Protein AF-A0A7J5C1U9-F1 (afdb_monomer_lite)

Structure (mmCIF, N/CA/C/O backbone):
data_AF-A0A7J5C1U9-F1
#
_entry.id   AF-A0A7J5C1U9-F1
#
loop_
_atom_site.group_PDB
_atom_site.id
_atom_site.type_symbol
_atom_site.label_atom_id
_atom_site.label_alt_id
_atom_site.label_comp_id
_atom_site.label_asym_id
_atom_site.label_entity_id
_atom_site.label_seq_id
_atom_site.pdbx_PDB_ins_code
_atom_site.Cartn_x
_atom_site.Cartn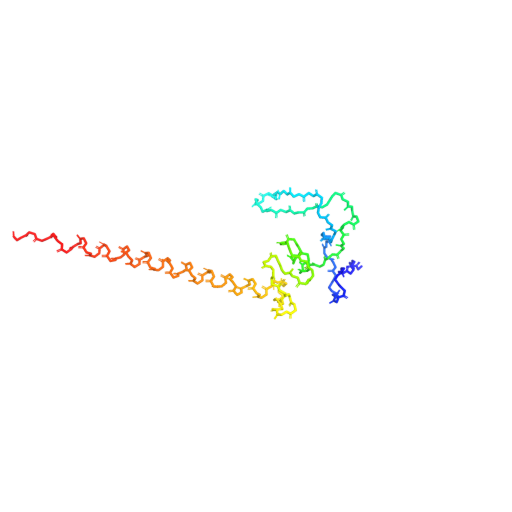_y
_atom_site.Cartn_z
_atom_site.occupancy
_atom_site.B_iso_or_equiv
_atom_site.auth_seq_id
_atom_site.auth_comp_id
_atom_site.auth_asym_id
_atom_site.auth_atom_id
_atom_site.pdbx_PDB_model_num
ATOM 1 N N . MET A 1 1 ? 3.172 10.483 -23.264 1.00 59.22 1 MET A N 1
ATOM 2 C CA . MET A 1 1 ? 2.187 9.644 -22.544 1.00 59.22 1 MET A CA 1
ATOM 3 C C . MET A 1 1 ? 2.898 8.973 -21.376 1.00 59.22 1 MET A C 1
ATOM 5 O O . MET A 1 1 ? 4.085 8.708 -21.512 1.00 59.22 1 MET A O 1
ATOM 9 N N . GLY A 1 2 ? 2.235 8.778 -20.232 1.00 79.25 2 GLY A N 1
ATOM 10 C CA . GLY A 1 2 ? 2.836 8.081 -19.082 1.00 79.25 2 GLY A CA 1
ATOM 11 C C . GLY A 1 2 ? 3.015 6.583 -19.349 1.00 79.25 2 GLY A C 1
ATOM 12 O O . GLY A 1 2 ? 2.339 6.036 -20.218 1.00 79.25 2 GLY A O 1
ATOM 13 N N . LEU A 1 3 ? 3.918 5.928 -18.612 1.00 89.88 3 LEU A N 1
ATOM 14 C CA . LEU A 1 3 ? 4.087 4.470 -18.673 1.00 89.88 3 LEU A CA 1
ATOM 15 C C . LEU A 1 3 ? 2.777 3.761 -18.273 1.00 89.88 3 LEU A C 1
ATOM 17 O O . LEU A 1 3 ? 2.056 4.281 -17.414 1.00 89.88 3 LEU A O 1
ATOM 21 N N . PRO A 1 4 ? 2.452 2.591 -18.850 1.00 93.12 4 PRO A N 1
ATOM 22 C CA . PRO A 1 4 ? 1.306 1.805 -18.404 1.00 93.12 4 PRO A CA 1
ATOM 23 C C . PRO A 1 4 ? 1.516 1.314 -16.967 1.00 93.12 4 PRO A C 1
ATOM 25 O O . PRO A 1 4 ? 2.646 1.104 -16.518 1.00 93.12 4 PRO A O 1
ATOM 28 N N . CYS A 1 5 ? 0.423 1.127 -16.229 1.00 92.81 5 CYS A N 1
ATOM 29 C CA . CYS A 1 5 ? 0.488 0.466 -14.933 1.00 92.81 5 CYS A CA 1
ATOM 30 C C . CYS A 1 5 ? 0.869 -1.006 -15.130 1.00 92.81 5 CYS A C 1
ATOM 32 O O . CYS A 1 5 ? 0.262 -1.704 -15.929 1.00 92.81 5 CYS A O 1
ATOM 34 N N . ALA A 1 6 ? 1.810 -1.515 -14.338 1.00 92.31 6 ALA A N 1
ATOM 35 C CA . ALA A 1 6 ? 2.278 -2.901 -14.417 1.00 92.31 6 ALA A CA 1
ATOM 36 C C . ALA A 1 6 ? 1.258 -3.957 -13.940 1.00 92.31 6 ALA A C 1
ATOM 38 O O . ALA A 1 6 ? 1.592 -5.135 -13.832 1.00 92.31 6 ALA A O 1
ATOM 39 N N . HIS A 1 7 ? 0.035 -3.551 -13.593 1.00 88.19 7 HIS A N 1
ATOM 40 C CA . HIS A 1 7 ? -1.021 -4.497 -13.247 1.00 88.19 7 HIS A CA 1
ATOM 41 C C . HIS A 1 7 ? -1.642 -5.003 -14.559 1.00 88.19 7 HIS A C 1
ATOM 43 O O . HIS A 1 7 ? -2.052 -4.159 -15.352 1.00 88.19 7 HIS A O 1
ATOM 49 N N . PRO A 1 8 ? -1.741 -6.328 -14.782 1.00 83.25 8 PRO A N 1
ATOM 50 C CA . PRO A 1 8 ? -2.072 -6.906 -16.090 1.00 83.25 8 PRO A CA 1
ATOM 51 C C . PRO A 1 8 ? -3.407 -6.415 -16.667 1.00 83.25 8 PRO A C 1
ATOM 53 O O . PRO A 1 8 ? -3.504 -6.209 -17.868 1.00 83.25 8 PRO A O 1
ATOM 56 N N . ASP A 1 9 ? -4.389 -6.141 -15.806 1.00 84.50 9 ASP A N 1
ATOM 57 C CA . ASP A 1 9 ? -5.728 -5.691 -16.215 1.00 84.50 9 ASP A CA 1
ATOM 58 C C . ASP A 1 9 ? -5.984 -4.200 -15.910 1.00 84.50 9 ASP A C 1
ATOM 60 O O . ASP A 1 9 ? -7.053 -3.829 -15.421 1.00 84.50 9 ASP A O 1
ATOM 64 N N . CYS A 1 10 ? -4.975 -3.334 -16.066 1.00 87.19 10 CYS A N 1
ATOM 65 C CA . CYS A 1 10 ? -5.094 -1.913 -15.728 1.00 87.19 10 CYS A CA 1
ATOM 66 C C . CYS A 1 10 ? -4.658 -0.975 -16.855 1.00 87.19 10 CYS A C 1
ATOM 68 O O . CYS A 1 10 ? -3.470 -0.818 -17.120 1.00 87.19 10 CYS A O 1
ATOM 70 N N . ASP A 1 11 ? -5.624 -0.220 -17.378 1.00 90.31 11 ASP A N 1
ATOM 71 C CA . ASP A 1 11 ? -5.387 0.783 -18.426 1.00 90.31 11 ASP A CA 1
ATOM 72 C C . ASP A 1 11 ? -5.029 2.175 -17.874 1.00 90.31 11 ASP A C 1
ATOM 74 O O . ASP A 1 11 ? -4.782 3.124 -18.619 1.00 90.31 11 ASP A O 1
ATOM 78 N N . THR A 1 12 ? -5.009 2.340 -16.548 1.00 91.19 12 THR A N 1
ATOM 79 C CA . THR A 1 12 ? -4.696 3.627 -15.919 1.00 91.19 12 THR A CA 1
ATOM 80 C C . THR A 1 12 ? -3.198 3.925 -16.035 1.00 91.19 12 THR A C 1
ATOM 82 O O . THR A 1 12 ? -2.391 3.097 -15.602 1.00 91.19 12 THR A O 1
ATOM 85 N N . PRO A 1 13 ? -2.791 5.123 -16.499 1.00 93.88 13 PRO A N 1
ATOM 86 C CA . PRO A 1 13 ? -1.384 5.503 -16.545 1.00 93.88 13 PRO A CA 1
ATOM 87 C C . PRO A 1 13 ? -0.714 5.437 -15.171 1.00 93.88 13 PRO A C 1
ATOM 89 O O . PRO A 1 13 ? -1.301 5.791 -14.138 1.00 93.88 13 PRO A O 1
ATOM 92 N N . ALA A 1 14 ? 0.543 5.009 -15.161 1.00 93.62 14 ALA A N 1
ATOM 93 C CA . ALA A 1 14 ? 1.376 5.069 -13.980 1.00 93.62 14 ALA 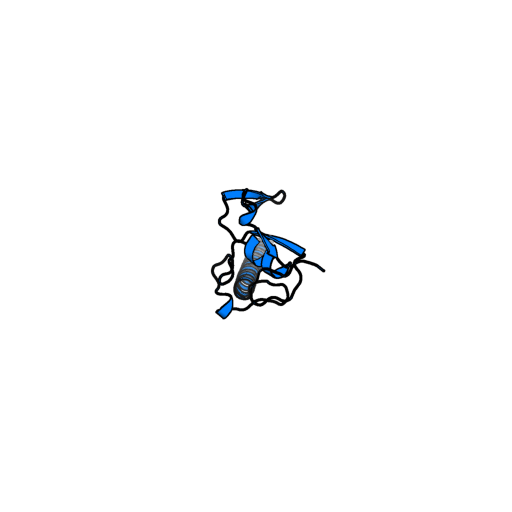A CA 1
ATOM 94 C C . ALA A 1 14 ? 1.658 6.524 -13.596 1.00 93.62 14 ALA A C 1
ATOM 96 O O . ALA A 1 14 ? 1.903 7.380 -14.446 1.00 93.62 14 ALA A O 1
ATOM 97 N N . ILE A 1 15 ? 1.644 6.786 -12.290 1.00 92.69 15 ILE A N 1
ATOM 98 C CA . ILE A 1 15 ? 1.992 8.097 -11.721 1.00 92.69 15 ILE A CA 1
ATOM 99 C C . ILE A 1 15 ? 3.295 8.045 -1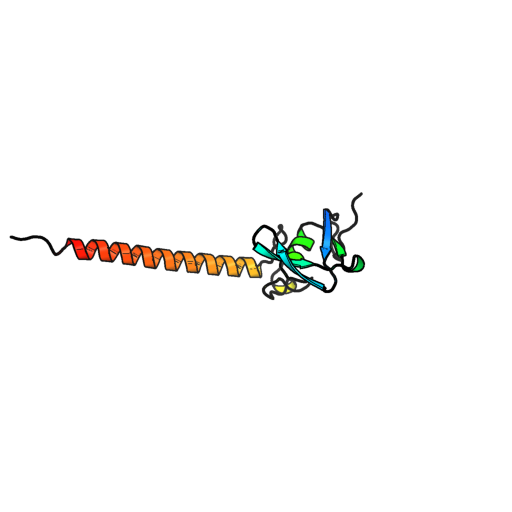0.916 1.00 92.69 15 ILE A C 1
ATOM 101 O O . ILE A 1 15 ? 3.702 9.043 -10.330 1.00 92.69 15 ILE A O 1
ATOM 105 N N . GLY A 1 16 ? 3.918 6.869 -10.844 1.00 90.81 16 GLY A N 1
ATOM 106 C CA . GLY A 1 16 ? 5.128 6.623 -10.081 1.00 90.81 16 GLY A CA 1
ATOM 107 C C . GLY A 1 16 ? 5.555 5.164 -10.160 1.00 90.81 16 GLY A C 1
ATOM 108 O O . GLY A 1 16 ? 5.031 4.387 -10.961 1.00 90.81 16 GLY A O 1
ATOM 109 N N . TRP A 1 17 ? 6.501 4.812 -9.300 1.00 90.69 17 TRP A N 1
ATOM 110 C CA . TRP A 1 17 ? 7.087 3.482 -9.201 1.00 90.69 17 TRP A CA 1
ATOM 111 C C . TRP A 1 17 ? 6.658 2.826 -7.892 1.00 90.69 17 TRP A C 1
ATOM 113 O O . TRP A 1 17 ? 6.619 3.484 -6.852 1.00 90.69 17 TRP A O 1
ATOM 123 N N . GLY A 1 18 ? 6.316 1.544 -7.961 1.00 89.38 18 GLY A N 1
ATOM 124 C CA . GLY A 1 18 ? 5.920 0.738 -6.812 1.00 89.38 18 GLY A CA 1
ATOM 125 C C . GLY A 1 18 ? 6.753 -0.529 -6.713 1.00 89.38 18 GLY A C 1
ATOM 126 O O . GLY A 1 18 ? 7.176 -1.077 -7.731 1.00 89.38 18 GLY A O 1
ATOM 127 N N . LEU A 1 19 ? 6.967 -1.009 -5.491 1.00 88.12 19 LEU A N 1
ATOM 128 C CA . LEU A 1 19 ? 7.740 -2.221 -5.235 1.00 88.12 19 LEU A CA 1
ATOM 129 C C . LEU A 1 19 ? 6.933 -3.477 -5.632 1.00 88.12 19 LEU A C 1
ATOM 131 O O . LEU A 1 19 ? 5.842 -3.724 -5.109 1.00 88.12 19 LEU A O 1
ATOM 135 N N . LEU A 1 20 ? 7.460 -4.268 -6.571 1.00 87.25 20 LEU A N 1
ATOM 136 C CA . LEU A 1 20 ? 6.963 -5.595 -6.962 1.00 87.25 20 LEU A CA 1
ATOM 137 C C . LEU A 1 20 ? 7.819 -6.725 -6.401 1.00 87.25 20 LEU A C 1
ATOM 139 O O . LEU A 1 20 ? 7.262 -7.749 -6.006 1.00 87.25 20 LEU A O 1
ATOM 143 N N . GLY A 1 21 ? 9.135 -6.532 -6.409 1.00 83.56 21 GLY A N 1
ATOM 144 C CA . GLY A 1 21 ? 10.104 -7.520 -5.964 1.00 83.56 21 GLY A CA 1
ATOM 145 C C . GLY A 1 21 ? 10.152 -7.700 -4.449 1.00 83.56 21 GLY A C 1
ATOM 146 O O . GLY A 1 21 ? 9.332 -7.167 -3.692 1.00 83.56 21 GLY A O 1
ATOM 147 N N . HIS A 1 22 ? 11.123 -8.492 -4.000 1.00 82.81 22 HIS A N 1
ATOM 148 C CA . HIS A 1 22 ? 11.310 -8.742 -2.577 1.00 82.81 22 HIS A CA 1
ATOM 149 C C . HIS A 1 22 ? 11.922 -7.501 -1.907 1.00 82.81 22 HIS A C 1
ATOM 151 O O . HIS A 1 22 ? 12.946 -7.004 -2.369 1.00 82.81 22 HIS A O 1
ATOM 157 N N . PRO A 1 23 ? 11.342 -6.982 -0.812 1.00 86.50 23 PRO A N 1
ATOM 158 C CA . PRO A 1 23 ? 11.951 -5.869 -0.099 1.00 86.50 23 PRO A CA 1
ATOM 159 C C . PRO A 1 23 ? 13.268 -6.312 0.538 1.00 86.50 23 PRO A C 1
ATOM 161 O O . PRO A 1 23 ? 13.288 -7.259 1.319 1.00 86.50 23 PRO A O 1
ATOM 164 N N . THR A 1 24 ? 14.355 -5.597 0.262 1.00 90.31 24 THR A N 1
ATOM 165 C CA . THR A 1 24 ? 15.644 -5.824 0.935 1.00 90.31 24 THR A CA 1
ATOM 166 C C . THR A 1 24 ? 15.767 -5.038 2.237 1.00 90.31 24 THR A C 1
ATOM 168 O O . THR A 1 24 ? 16.643 -5.320 3.049 1.00 90.31 24 THR A O 1
ATOM 171 N N . ASN A 1 25 ? 14.880 -4.064 2.460 1.00 89.50 25 ASN A N 1
ATOM 172 C CA . ASN A 1 25 ? 14.911 -3.180 3.613 1.00 89.50 25 ASN A CA 1
ATOM 173 C C . ASN A 1 25 ? 13.514 -2.946 4.201 1.00 89.50 25 ASN A C 1
ATOM 175 O O . ASN A 1 25 ? 12.499 -2.908 3.495 1.00 89.50 25 ASN A O 1
ATOM 179 N N . ILE A 1 26 ? 13.483 -2.746 5.519 1.00 89.19 26 ILE A N 1
ATOM 180 C CA . ILE A 1 26 ? 12.290 -2.413 6.299 1.00 89.19 26 ILE A CA 1
ATOM 181 C C . ILE A 1 26 ? 12.664 -1.293 7.270 1.00 89.19 26 ILE A C 1
ATOM 183 O O . ILE A 1 26 ? 13.706 -1.347 7.918 1.00 89.19 26 ILE A O 1
ATOM 187 N N . GLY A 1 27 ? 11.807 -0.285 7.394 1.00 86.88 27 GLY A N 1
ATOM 188 C CA . GLY A 1 27 ? 12.038 0.859 8.271 1.00 86.88 27 GLY A CA 1
ATOM 189 C C . GLY A 1 27 ? 10.778 1.688 8.458 1.00 86.88 27 GLY A C 1
ATOM 190 O O . GLY A 1 27 ? 9.673 1.204 8.220 1.00 86.88 27 GLY A O 1
ATOM 191 N N . TYR A 1 28 ? 10.936 2.940 8.876 1.00 86.94 28 TYR A N 1
ATOM 192 C CA . TYR A 1 28 ? 9.822 3.849 9.140 1.00 86.94 28 TYR A CA 1
ATOM 193 C C . TYR A 1 28 ? 9.940 5.107 8.283 1.00 86.94 28 TYR A C 1
ATOM 195 O O . TYR A 1 28 ? 11.025 5.667 8.135 1.00 86.94 28 TYR A O 1
ATOM 203 N N . ASN A 1 29 ? 8.820 5.571 7.729 1.00 82.88 29 ASN A N 1
ATOM 204 C CA . ASN A 1 29 ? 8.772 6.886 7.094 1.00 82.88 29 ASN A CA 1
ATOM 205 C C . ASN A 1 29 ? 8.735 8.009 8.150 1.00 82.88 29 ASN A C 1
ATOM 207 O O . ASN A 1 29 ? 8.559 7.764 9.343 1.00 82.88 29 ASN A O 1
ATOM 211 N N . GLN A 1 30 ? 8.814 9.266 7.702 1.00 84.06 30 GLN A N 1
ATOM 212 C CA . GLN A 1 30 ? 8.768 10.450 8.579 1.00 84.06 30 GLN A CA 1
ATOM 213 C C . GLN A 1 30 ? 7.493 10.553 9.440 1.00 84.06 30 GLN A C 1
ATOM 215 O O . GLN A 1 30 ? 7.461 11.294 10.414 1.00 84.06 30 GLN A O 1
ATOM 220 N N . ARG A 1 31 ? 6.431 9.819 9.086 1.00 83.75 31 ARG A N 1
ATOM 221 C CA . ARG A 1 31 ? 5.160 9.765 9.824 1.00 83.75 31 ARG A CA 1
ATOM 222 C C . ARG A 1 31 ? 5.091 8.577 10.792 1.00 83.75 31 ARG A C 1
ATOM 224 O O . ARG A 1 31 ? 4.010 8.272 11.286 1.00 83.75 31 ARG A O 1
ATOM 231 N N . GLY A 1 32 ? 6.197 7.864 11.011 1.00 83.62 32 GLY A N 1
ATOM 232 C CA . GLY A 1 32 ? 6.252 6.681 11.874 1.00 83.62 32 GLY A CA 1
ATOM 233 C C . GLY A 1 32 ? 5.516 5.461 11.310 1.00 83.62 32 GLY A C 1
ATOM 234 O O . GLY A 1 32 ? 5.205 4.534 12.050 1.00 83.62 32 GLY A O 1
ATOM 235 N N . THR A 1 33 ? 5.202 5.441 10.011 1.00 78.69 33 THR A N 1
ATOM 236 C CA . THR A 1 33 ? 4.583 4.275 9.362 1.00 78.69 33 THR A CA 1
ATOM 237 C C . THR A 1 33 ? 5.666 3.317 8.888 1.00 78.69 33 THR A C 1
ATOM 239 O O . THR A 1 33 ? 6.620 3.760 8.249 1.00 78.69 33 THR A O 1
ATOM 242 N N . VAL A 1 34 ? 5.500 2.019 9.159 1.00 80.44 34 VAL A N 1
ATOM 243 C CA . VAL A 1 34 ? 6.383 0.979 8.613 1.00 80.44 34 VAL A CA 1
ATOM 244 C C . VAL A 1 34 ? 6.316 1.010 7.089 1.00 80.44 34 VAL A C 1
ATOM 246 O O . VAL A 1 34 ? 5.232 0.957 6.510 1.00 80.44 34 VAL A O 1
ATOM 249 N N . VAL A 1 35 ? 7.477 1.073 6.448 1.00 80.50 35 VAL A N 1
ATOM 250 C CA . VAL A 1 35 ? 7.639 1.010 4.996 1.00 80.50 35 VAL A CA 1
ATOM 251 C C . VAL A 1 35 ? 8.654 -0.063 4.636 1.00 80.50 35 VAL A C 1
ATOM 253 O O . VAL A 1 35 ? 9.564 -0.375 5.407 1.00 80.50 35 VAL A O 1
ATOM 256 N N . LYS A 1 36 ? 8.480 -0.638 3.450 1.00 84.69 36 LYS A N 1
ATOM 257 C CA . LYS A 1 36 ? 9.376 -1.637 2.873 1.00 84.69 36 LYS A CA 1
ATOM 258 C C . LYS A 1 36 ? 9.899 -1.093 1.551 1.00 84.69 36 LYS A C 1
ATOM 260 O O . LYS A 1 36 ? 9.118 -0.524 0.793 1.00 84.69 36 LYS A O 1
ATOM 265 N N . TRP A 1 37 ? 11.187 -1.260 1.284 1.00 87.69 37 TRP A N 1
ATOM 266 C CA . TRP A 1 37 ? 11.797 -0.826 0.027 1.00 87.69 37 TRP A CA 1
ATOM 267 C C . TRP A 1 37 ? 12.889 -1.800 -0.409 1.00 87.69 37 TRP A C 1
ATOM 269 O O . TRP A 1 37 ? 13.411 -2.576 0.393 1.00 87.69 37 TRP A O 1
ATOM 279 N N . SER A 1 38 ? 13.221 -1.761 -1.694 1.00 90.81 38 SER A N 1
ATOM 280 C CA . SER A 1 38 ? 14.418 -2.397 -2.237 1.00 90.81 38 SER A CA 1
ATOM 281 C C . SER A 1 38 ? 15.455 -1.349 -2.638 1.00 90.81 38 SER A C 1
ATOM 283 O O . SER A 1 38 ? 15.113 -0.220 -2.997 1.00 90.81 38 SER A O 1
ATOM 285 N N . THR A 1 39 ? 16.726 -1.722 -2.555 1.00 92.31 39 THR A N 1
ATOM 286 C CA . THR A 1 39 ? 17.867 -0.981 -3.117 1.00 92.31 39 THR A CA 1
ATOM 287 C C . THR A 1 39 ? 18.116 -1.322 -4.586 1.00 92.31 39 THR A C 1
ATOM 289 O O . THR A 1 39 ? 18.928 -0.667 -5.232 1.00 92.31 39 THR A O 1
ATOM 292 N N . THR A 1 40 ? 17.435 -2.344 -5.101 1.00 92.44 40 THR A N 1
ATOM 293 C CA . THR A 1 40 ? 17.554 -2.849 -6.468 1.00 92.44 40 THR A CA 1
ATOM 294 C C . THR A 1 40 ? 16.468 -2.211 -7.328 1.00 92.44 40 THR A C 1
ATOM 296 O O . THR A 1 40 ? 15.290 -2.235 -6.967 1.00 92.44 40 THR A O 1
ATOM 299 N N . TYR A 1 41 ? 16.849 -1.606 -8.453 1.00 89.25 41 TYR A N 1
ATOM 300 C CA . TYR A 1 41 ? 15.913 -0.867 -9.306 1.00 89.25 41 TYR A CA 1
ATOM 301 C C . TYR A 1 41 ? 14.904 -1.800 -9.993 1.00 89.25 41 TYR A C 1
ATOM 303 O O . TYR A 1 41 ? 13.733 -1.456 -10.131 1.00 89.25 41 TYR A O 1
ATOM 311 N N . GLU A 1 42 ? 15.339 -3.009 -10.340 1.00 91.75 42 GLU A N 1
ATOM 312 C CA . GLU A 1 42 ? 14.565 -4.058 -11.008 1.00 91.75 42 GLU A CA 1
ATOM 313 C C . GLU A 1 42 ? 13.375 -4.556 -10.174 1.00 91.75 42 GLU A C 1
ATOM 315 O O . GLU A 1 42 ? 12.426 -5.124 -10.716 1.00 91.75 42 GLU A O 1
ATOM 320 N N . ASP A 1 43 ? 13.381 -4.307 -8.862 1.00 90.56 43 ASP A N 1
ATOM 321 C CA . ASP A 1 43 ? 12.260 -4.644 -7.987 1.00 90.56 43 ASP A CA 1
ATOM 322 C C . ASP A 1 43 ? 11.093 -3.656 -8.111 1.00 90.56 43 ASP A C 1
ATOM 324 O O . ASP A 1 43 ? 10.013 -3.915 -7.569 1.00 90.56 43 ASP A O 1
ATOM 328 N N . TYR A 1 44 ? 11.281 -2.531 -8.806 1.00 91.25 44 TYR A N 1
ATOM 329 C CA . TYR A 1 44 ? 10.267 -1.500 -8.979 1.00 91.25 44 TYR A CA 1
ATOM 330 C C . TYR A 1 44 ? 9.654 -1.539 -10.370 1.00 91.25 44 TYR A C 1
ATOM 332 O O . TYR A 1 44 ? 10.330 -1.685 -11.384 1.00 91.25 44 TYR A O 1
ATOM 340 N N . VAL A 1 45 ? 8.342 -1.329 -10.423 1.00 92.88 45 VAL A N 1
ATOM 341 C CA . VAL A 1 45 ? 7.590 -1.260 -11.679 1.00 92.88 45 VAL A CA 1
ATOM 342 C C . VAL A 1 45 ? 6.686 -0.029 -11.705 1.00 92.88 45 VAL A C 1
ATOM 344 O O . VAL A 1 45 ? 6.248 0.432 -10.642 1.00 92.88 45 VAL A O 1
ATOM 347 N N . PRO A 1 46 ? 6.372 0.519 -12.892 1.00 94.31 46 PRO A N 1
ATOM 348 C CA . PRO A 1 46 ? 5.455 1.645 -13.005 1.00 94.31 46 PRO A CA 1
ATOM 349 C C . PRO A 1 46 ? 4.061 1.253 -12.497 1.00 94.31 46 PRO A C 1
ATOM 351 O O . PRO A 1 46 ? 3.505 0.225 -12.882 1.00 94.31 46 PRO A O 1
ATOM 354 N N . MET A 1 47 ? 3.469 2.068 -11.621 1.00 91.19 47 MET A N 1
ATOM 355 C CA . MET A 1 47 ? 2.138 1.818 -11.061 1.00 91.19 47 MET A CA 1
ATOM 356 C C . MET A 1 47 ? 1.264 3.065 -11.025 1.00 91.19 47 MET A C 1
ATOM 358 O O . MET A 1 47 ? 1.710 4.188 -10.772 1.00 91.19 47 MET A O 1
ATOM 362 N N . CYS A 1 48 ? -0.036 2.853 -11.233 1.00 90.94 48 CYS A N 1
ATOM 363 C CA . CYS A 1 48 ? -1.042 3.865 -10.952 1.00 90.94 48 CYS A CA 1
ATOM 364 C C . CYS A 1 48 ? -1.246 4.015 -9.434 1.00 90.94 48 CYS A C 1
ATOM 366 O O . CYS A 1 48 ? -0.896 3.136 -8.640 1.00 90.94 48 CYS A O 1
ATOM 368 N N . ARG A 1 49 ? -1.878 5.119 -9.019 1.00 87.44 49 ARG A N 1
ATOM 369 C CA . ARG A 1 49 ? -2.102 5.446 -7.599 1.00 87.44 49 ARG A CA 1
ATOM 370 C C . ARG A 1 49 ? -2.779 4.319 -6.816 1.00 87.44 49 ARG A C 1
ATOM 372 O O . ARG A 1 49 ? -2.398 4.039 -5.684 1.00 87.44 49 ARG A O 1
ATOM 379 N N . SER A 1 50 ? -3.799 3.709 -7.421 1.00 83.62 50 SER A N 1
ATOM 380 C CA . SER A 1 50 ? -4.617 2.667 -6.794 1.00 83.62 50 SER A CA 1
ATOM 381 C C . SER A 1 50 ? -3.795 1.408 -6.525 1.00 83.62 50 SER A C 1
ATOM 383 O O . SER A 1 50 ? -3.749 0.934 -5.392 1.00 83.62 50 SER A O 1
ATOM 385 N N . HIS A 1 51 ? -3.094 0.899 -7.543 1.00 85.38 51 HIS A N 1
ATOM 386 C CA . HIS A 1 51 ? -2.286 -0.312 -7.417 1.00 85.38 51 HIS A CA 1
ATOM 387 C C . HIS A 1 51 ? -1.064 -0.112 -6.522 1.00 85.38 51 HIS A C 1
ATOM 389 O O . HIS A 1 51 ? -0.745 -1.015 -5.752 1.00 85.38 51 HIS A O 1
ATOM 395 N N . ASN A 1 52 ? -0.453 1.076 -6.532 1.00 85.69 52 ASN A N 1
ATOM 396 C CA . ASN A 1 52 ? 0.655 1.363 -5.625 1.00 85.69 52 ASN A CA 1
ATOM 397 C C . ASN A 1 52 ? 0.195 1.362 -4.156 1.00 85.69 52 ASN A C 1
ATOM 399 O O . ASN A 1 52 ? 0.733 0.635 -3.326 1.00 85.69 52 ASN A O 1
ATOM 403 N N . GLY A 1 53 ? -0.911 2.054 -3.849 1.00 78.94 53 GLY A N 1
ATOM 404 C CA . GLY A 1 53 ? -1.470 2.072 -2.492 1.00 78.94 53 GLY A CA 1
ATOM 405 C C . GLY A 1 53 ? -1.910 0.693 -1.980 1.00 78.94 53 GLY A C 1
ATOM 406 O O . GLY A 1 53 ? -1.860 0.425 -0.780 1.00 78.94 53 GLY A O 1
ATOM 407 N N . GLN A 1 54 ? -2.308 -0.213 -2.878 1.00 77.38 54 GLN A N 1
ATOM 408 C CA . GLN A 1 54 ? -2.633 -1.597 -2.525 1.00 77.38 54 GLN A CA 1
ATOM 409 C C . GLN A 1 54 ? -1.412 -2.418 -2.083 1.00 77.38 54 GLN A C 1
ATOM 411 O O . GLN A 1 54 ? -1.585 -3.396 -1.349 1.00 77.38 54 GLN A O 1
ATOM 416 N N . ARG A 1 55 ? -0.215 -2.044 -2.541 1.00 77.50 55 ARG A N 1
ATOM 417 C CA . ARG A 1 55 ? 1.047 -2.760 -2.326 1.00 77.50 55 ARG A CA 1
ATOM 418 C C . ARG A 1 55 ? 1.831 -2.185 -1.161 1.00 77.50 55 ARG A C 1
ATOM 420 O O . ARG A 1 55 ? 2.225 -2.944 -0.279 1.00 77.50 55 ARG A O 1
ATOM 427 N N . ASP A 1 56 ? 1.918 -0.860 -1.085 1.00 68.06 56 ASP A N 1
ATOM 428 C CA . ASP A 1 56 ? 2.608 -0.135 -0.009 1.00 68.06 56 ASP A CA 1
ATOM 429 C C . ASP A 1 56 ? 2.060 -0.472 1.383 1.00 68.06 56 ASP A C 1
ATOM 431 O O . ASP A 1 56 ? 2.793 -0.469 2.369 1.00 68.06 56 ASP A O 1
ATOM 435 N N . GLY A 1 57 ? 0.777 -0.833 1.479 1.00 64.88 57 GLY A N 1
ATOM 436 C CA . GLY A 1 57 ? 0.185 -1.289 2.734 1.00 64.88 57 GLY A CA 1
ATOM 437 C C . GLY A 1 57 ? 0.680 -2.658 3.219 1.00 64.88 57 GLY A C 1
ATOM 438 O O . GLY A 1 57 ? 0.303 -3.049 4.315 1.00 64.88 57 GLY A O 1
ATOM 439 N N . GLY A 1 58 ? 1.457 -3.407 2.425 1.00 67.44 58 GLY A N 1
ATOM 440 C CA . GLY A 1 58 ? 1.863 -4.792 2.703 1.00 67.44 58 GLY A CA 1
ATOM 441 C C . GLY A 1 58 ? 1.014 -5.865 2.005 1.00 67.44 58 GLY A C 1
ATOM 442 O O . GLY A 1 58 ? 1.042 -7.022 2.416 1.00 67.44 58 GLY A O 1
ATOM 443 N N . GLY A 1 59 ? 0.240 -5.493 0.981 1.00 72.50 59 GLY A N 1
ATOM 444 C CA . GLY A 1 59 ? -0.532 -6.421 0.150 1.00 72.50 59 GLY A CA 1
ATOM 445 C C . GLY A 1 59 ? 0.239 -6.854 -1.101 1.00 72.50 59 GLY A C 1
ATOM 446 O O . GLY A 1 59 ? 1.265 -6.280 -1.447 1.00 72.50 59 GLY A O 1
ATOM 447 N N . ASN A 1 60 ? -0.272 -7.850 -1.822 1.00 76.69 60 ASN A N 1
ATOM 448 C CA . ASN A 1 60 ? 0.233 -8.247 -3.150 1.00 76.69 60 ASN A CA 1
ATOM 449 C C . ASN A 1 60 ? -0.865 -8.010 -4.201 1.00 76.69 60 ASN A C 1
ATOM 451 O O . ASN A 1 60 ? -1.642 -7.088 -3.998 1.00 76.69 60 ASN A O 1
ATOM 455 N N . TRP A 1 61 ? -0.974 -8.770 -5.294 1.00 76.31 61 TRP A N 1
ATOM 456 C CA . TRP A 1 61 ? -2.096 -8.633 -6.243 1.00 76.31 61 TRP A CA 1
ATOM 457 C C . TRP A 1 61 ? -3.374 -9.350 -5.807 1.00 76.31 61 TRP A C 1
ATOM 459 O O . TRP A 1 61 ? -4.479 -8.839 -5.974 1.00 76.31 61 TRP A O 1
ATOM 469 N N . THR A 1 62 ? -3.244 -10.472 -5.113 1.00 77.31 62 THR A N 1
ATOM 470 C CA . THR A 1 62 ? -4.365 -11.331 -4.723 1.00 77.31 62 THR A CA 1
ATOM 471 C C . THR A 1 62 ? -4.881 -11.046 -3.313 1.00 77.31 62 THR A C 1
ATOM 473 O O . THR A 1 62 ? -6.075 -11.191 -3.061 1.00 77.31 62 THR A O 1
ATOM 476 N N . LEU A 1 63 ? -4.018 -10.584 -2.408 1.00 78.50 63 LEU A N 1
ATOM 477 C CA . LEU A 1 63 ? -4.286 -10.382 -0.986 1.00 78.50 63 LEU A CA 1
ATOM 478 C C . LEU A 1 63 ? -4.001 -8.945 -0.547 1.00 78.50 63 LEU A C 1
ATOM 480 O O . LEU A 1 63 ? -2.971 -8.355 -0.893 1.00 78.50 63 LEU A O 1
ATOM 484 N N . CYS A 1 64 ? -4.908 -8.387 0.253 1.00 80.69 64 CYS A N 1
ATOM 485 C CA . CYS A 1 64 ? -4.659 -7.139 0.967 1.00 80.69 64 CYS A CA 1
ATOM 486 C C . CYS A 1 64 ? -3.691 -7.365 2.155 1.00 80.69 64 CYS A C 1
A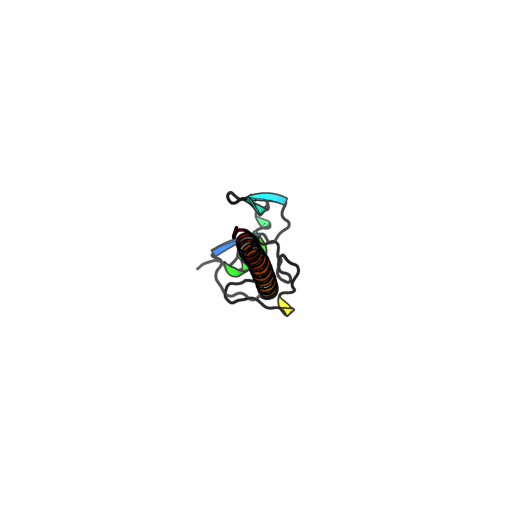TOM 488 O O . CYS A 1 64 ? -3.468 -8.510 2.552 1.00 80.69 64 CYS A O 1
ATOM 490 N N . PRO A 1 65 ? -3.180 -6.296 2.792 1.00 74.38 65 PRO A N 1
ATOM 491 C CA . PRO A 1 65 ? -2.283 -6.407 3.949 1.00 74.38 65 PRO A CA 1
ATOM 492 C C . PRO A 1 65 ? -2.822 -7.195 5.149 1.00 74.38 65 PRO A C 1
ATOM 494 O O . PRO A 1 65 ? -2.050 -7.738 5.928 1.00 74.38 65 PRO A O 1
ATOM 497 N N . ARG A 1 66 ? -4.150 -7.244 5.317 1.00 76.50 66 ARG A N 1
ATOM 498 C CA . ARG A 1 66 ? -4.830 -8.003 6.383 1.00 76.50 66 ARG A CA 1
ATOM 499 C C . ARG A 1 66 ? -5.212 -9.425 5.947 1.00 76.50 66 ARG A C 1
ATOM 501 O O . ARG A 1 66 ? -5.949 -10.099 6.654 1.00 76.50 66 ARG A O 1
ATOM 508 N N . GLY A 1 67 ? -4.740 -9.879 4.783 1.00 79.44 67 GLY A N 1
ATOM 509 C CA . GLY A 1 67 ? -4.962 -11.237 4.281 1.00 79.44 67 GLY A CA 1
ATOM 510 C C . GLY A 1 67 ? -6.303 -11.467 3.575 1.00 79.44 67 GLY A C 1
ATOM 511 O O . GLY A 1 67 ? -6.617 -12.604 3.234 1.00 79.44 67 GLY A O 1
ATOM 512 N N . HIS A 1 68 ? -7.112 -10.433 3.311 1.00 84.00 68 HIS A N 1
ATOM 513 C CA . HIS A 1 68 ? -8.354 -10.611 2.547 1.00 84.00 68 HIS A CA 1
ATOM 514 C C . HIS A 1 68 ? -8.065 -10.845 1.066 1.00 84.00 68 HIS A C 1
ATOM 516 O O . HIS A 1 68 ? -7.391 -10.037 0.420 1.00 84.00 68 HIS A O 1
ATOM 522 N N . ALA A 1 69 ? -8.660 -11.901 0.512 1.00 83.38 69 ALA A N 1
ATOM 523 C CA . ALA A 1 69 ? -8.633 -12.186 -0.916 1.00 83.38 69 ALA A CA 1
ATOM 524 C C . ALA A 1 69 ? -9.405 -11.120 -1.707 1.00 83.38 69 ALA A C 1
ATOM 526 O O . ALA A 1 69 ? -10.620 -10.964 -1.558 1.00 83.38 69 ALA A O 1
ATOM 527 N N . ARG A 1 70 ? -8.711 -10.392 -2.586 1.00 76.50 70 ARG A N 1
ATOM 528 C CA . ARG A 1 70 ? -9.311 -9.342 -3.418 1.00 76.50 70 ARG A CA 1
ATOM 529 C C . ARG A 1 70 ? -10.364 -9.887 -4.374 1.00 76.50 70 ARG A C 1
ATOM 531 O O . ARG A 1 70 ? -11.352 -9.202 -4.590 1.00 76.50 70 ARG A O 1
ATOM 538 N N . ILE A 1 71 ? -10.208 -11.115 -4.868 1.00 79.00 71 ILE A N 1
ATOM 539 C CA . ILE A 1 71 ? -11.218 -11.762 -5.720 1.00 79.00 71 ILE A CA 1
ATOM 540 C C . ILE A 1 71 ? -12.543 -11.993 -4.978 1.00 79.00 71 ILE A C 1
ATOM 542 O O . ILE A 1 71 ? -13.611 -11.829 -5.553 1.00 79.00 71 ILE A O 1
ATOM 546 N N . ALA A 1 72 ? -12.481 -12.309 -3.681 1.00 79.50 72 ALA A N 1
ATOM 547 C CA . ALA A 1 72 ? -13.665 -12.590 -2.876 1.00 79.50 72 ALA A CA 1
ATOM 548 C C . ALA A 1 72 ? -14.333 -11.311 -2.346 1.00 79.50 72 ALA A C 1
ATOM 550 O O . ALA A 1 72 ? -15.556 -11.227 -2.263 1.00 79.50 72 ALA A O 1
ATOM 551 N N . PHE A 1 73 ? -13.538 -10.309 -1.959 1.00 82.62 73 PHE A N 1
ATOM 552 C CA . PHE A 1 73 ? -14.056 -9.092 -1.324 1.00 82.62 73 PHE A CA 1
ATOM 553 C C . PHE A 1 73 ? -14.207 -7.905 -2.279 1.00 82.62 73 PHE A C 1
ATOM 555 O O . PHE A 1 73 ? -15.003 -7.007 -2.005 1.00 82.62 73 PHE A O 1
ATOM 562 N N . GLY A 1 74 ? -13.451 -7.871 -3.373 1.00 82.19 74 GLY A N 1
ATOM 563 C CA . GLY A 1 74 ? -13.347 -6.732 -4.278 1.00 82.19 74 GLY A CA 1
ATOM 564 C C . GLY A 1 74 ? -12.618 -5.521 -3.681 1.00 82.19 74 GLY A C 1
ATOM 565 O O . GLY A 1 74 ? -12.203 -5.486 -2.513 1.00 82.19 74 GLY A O 1
ATOM 566 N N . THR A 1 75 ? -12.493 -4.480 -4.503 1.00 78.19 75 THR A N 1
ATOM 567 C CA . THR A 1 75 ? -11.898 -3.183 -4.154 1.00 78.19 75 THR A CA 1
ATOM 568 C C . THR A 1 75 ? -12.945 -2.063 -4.199 1.00 78.19 75 THR A C 1
ATOM 570 O O . THR A 1 75 ? -14.018 -2.181 -4.801 1.00 78.19 75 THR A O 1
ATOM 573 N N . THR A 1 76 ? -12.704 -0.978 -3.466 1.00 78.12 76 THR A N 1
ATOM 574 C CA . THR A 1 76 ? -13.466 0.271 -3.598 1.00 78.12 76 THR A CA 1
ATOM 575 C C . THR A 1 76 ? -12.990 1.037 -4.837 1.00 78.12 76 THR A C 1
ATOM 577 O O . THR A 1 76 ? -11.871 0.801 -5.293 1.00 78.12 76 THR A O 1
ATOM 580 N N . PRO A 1 77 ? -13.762 2.020 -5.343 1.00 69.75 77 PRO A N 1
ATOM 581 C CA . PRO A 1 77 ? -13.297 2.901 -6.423 1.00 69.75 77 PRO A CA 1
ATOM 582 C C . PRO A 1 77 ? -11.981 3.625 -6.095 1.00 69.75 77 PRO A C 1
ATOM 584 O O . PRO A 1 77 ? -11.187 3.931 -6.973 1.00 69.75 77 PRO A O 1
ATOM 587 N N . SER A 1 78 ? -11.719 3.859 -4.806 1.00 68.81 78 SER A N 1
ATOM 588 C CA . SER A 1 78 ? -10.473 4.444 -4.304 1.00 68.8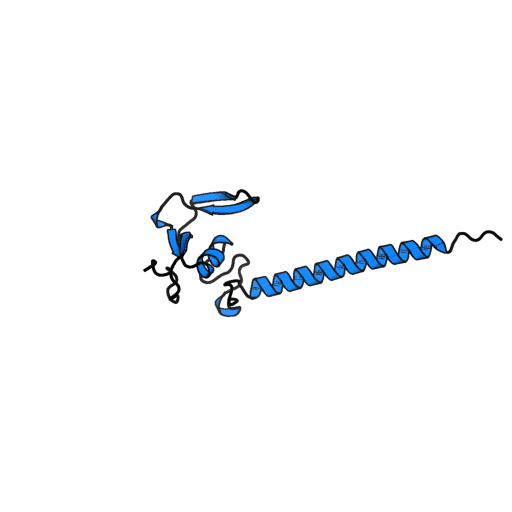1 78 SER A CA 1
ATOM 589 C C . SER A 1 78 ? -9.317 3.439 -4.151 1.00 68.81 78 SER A C 1
ATOM 591 O O . SER A 1 78 ? -8.288 3.800 -3.590 1.00 68.81 78 SER A O 1
ATOM 593 N N . GLY A 1 79 ? -9.494 2.176 -4.554 1.00 69.31 79 GLY A N 1
ATOM 594 C CA . GLY A 1 79 ? -8.469 1.128 -4.493 1.00 69.31 79 GLY A CA 1
ATOM 595 C C . GLY A 1 79 ? -8.326 0.402 -3.152 1.00 69.31 79 GLY A C 1
ATOM 596 O O . GLY A 1 79 ? -7.451 -0.447 -3.011 1.00 69.31 79 GLY A O 1
ATOM 597 N N . ALA A 1 80 ? -9.169 0.687 -2.156 1.00 75.69 80 ALA A N 1
ATOM 598 C CA . ALA A 1 80 ? -9.088 0.026 -0.853 1.00 75.69 80 ALA A CA 1
ATOM 599 C C . ALA A 1 80 ? -9.781 -1.345 -0.872 1.00 75.69 80 ALA A C 1
ATOM 601 O O . ALA A 1 80 ? -10.809 -1.527 -1.522 1.00 75.69 80 ALA A O 1
ATOM 602 N N . CYS A 1 81 ? -9.266 -2.316 -0.115 1.00 83.00 81 CYS A N 1
ATOM 603 C CA . CYS A 1 81 ? -9.935 -3.607 0.052 1.00 83.00 81 CYS A CA 1
ATOM 604 C C . CYS A 1 81 ? -11.257 -3.438 0.823 1.00 83.00 81 CYS A C 1
ATOM 606 O O . CYS A 1 81 ? -11.284 -2.854 1.912 1.00 83.00 81 CYS A O 1
ATOM 608 N N . ARG A 1 82 ? -12.359 -3.989 0.295 1.00 85.75 82 ARG A N 1
ATOM 609 C CA . ARG A 1 82 ? -13.667 -3.924 0.973 1.00 85.75 82 ARG A CA 1
ATOM 610 C C . ARG A 1 82 ? -13.714 -4.766 2.255 1.00 85.75 82 ARG A C 1
ATOM 612 O O . ARG A 1 82 ? -14.462 -4.416 3.165 1.00 85.75 82 ARG A O 1
ATOM 619 N N . GLY A 1 83 ? -12.908 -5.828 2.353 1.00 85.44 83 GLY A N 1
ATOM 620 C CA . GLY A 1 83 ? -12.730 -6.621 3.577 1.00 85.44 83 GLY A CA 1
ATOM 621 C C . GLY A 1 83 ? -12.177 -5.773 4.724 1.00 85.44 83 GLY A C 1
ATOM 622 O O . GLY A 1 83 ? -12.837 -5.636 5.754 1.00 85.44 83 GLY A O 1
ATOM 623 N N . CYS A 1 84 ? -11.050 -5.087 4.490 1.00 84.31 84 CYS A N 1
ATOM 624 C CA . CYS A 1 84 ? -10.470 -4.140 5.449 1.00 84.31 84 CYS A CA 1
ATOM 625 C C . CYS A 1 84 ? -11.474 -3.066 5.871 1.00 84.31 84 CYS A C 1
ATOM 627 O O . CYS A 1 84 ? -11.588 -2.768 7.055 1.00 84.31 84 CYS A O 1
ATOM 629 N N . ARG A 1 85 ? -12.239 -2.512 4.919 1.00 84.56 85 ARG A N 1
ATOM 630 C CA . ARG A 1 85 ? -13.263 -1.501 5.220 1.00 84.56 85 ARG A CA 1
ATOM 631 C C . ARG A 1 85 ? -14.302 -2.028 6.211 1.00 84.56 85 ARG A C 1
ATOM 633 O O . ARG A 1 85 ? -14.575 -1.369 7.205 1.00 84.56 85 ARG A O 1
ATOM 640 N N . ARG A 1 86 ? -14.843 -3.227 5.969 1.00 86.44 86 ARG A N 1
ATOM 641 C CA . ARG A 1 86 ? -15.824 -3.854 6.870 1.00 86.44 86 ARG A CA 1
ATOM 642 C C . ARG A 1 86 ? -15.245 -4.083 8.263 1.00 86.44 86 ARG A C 1
ATOM 644 O O . ARG A 1 86 ? -15.952 -3.884 9.245 1.00 86.44 86 ARG A O 1
ATOM 651 N N . GLU A 1 87 ? -13.987 -4.502 8.355 1.00 86.62 87 GLU A N 1
ATOM 652 C CA . GLU A 1 87 ? -13.313 -4.681 9.643 1.00 86.62 87 GLU A CA 1
ATOM 653 C C . GLU A 1 87 ? -13.117 -3.356 10.373 1.00 86.62 87 GLU A C 1
ATOM 655 O O . GLU A 1 87 ? -13.505 -3.256 11.533 1.00 86.62 87 GLU A O 1
ATOM 660 N N . TRP A 1 88 ? -12.634 -2.316 9.693 1.00 85.19 88 TRP A N 1
ATOM 661 C CA . TRP A 1 88 ? -12.527 -0.978 10.276 1.00 85.19 88 TRP A CA 1
ATOM 662 C C . TRP A 1 88 ? -13.878 -0.433 10.733 1.00 85.19 88 TRP A C 1
ATOM 664 O O . TRP A 1 88 ? -13.965 0.146 11.812 1.00 85.19 88 TRP A O 1
ATOM 674 N N . ASP A 1 89 ? -14.949 -0.662 9.971 1.00 88.06 89 ASP A N 1
ATOM 675 C CA . ASP A 1 89 ? -16.297 -0.258 10.367 1.00 88.06 89 ASP A CA 1
ATOM 676 C C . ASP A 1 89 ? -16.760 -1.010 11.627 1.00 88.06 89 ASP A C 1
ATOM 678 O O . ASP A 1 89 ? -17.370 -0.409 12.516 1.00 88.06 89 ASP A O 1
ATOM 682 N N . ARG A 1 90 ? -16.455 -2.312 11.749 1.00 88.94 90 ARG A N 1
ATOM 683 C CA . ARG A 1 90 ? -16.729 -3.089 12.973 1.00 88.94 90 ARG A CA 1
ATOM 684 C C . ARG A 1 90 ? -15.914 -2.574 14.157 1.00 88.94 90 ARG A C 1
ATOM 686 O O . ARG A 1 90 ? -16.489 -2.352 15.218 1.00 88.94 90 ARG A O 1
ATOM 693 N N . GLU A 1 91 ? -14.615 -2.350 13.977 1.00 88.88 91 GLU A N 1
ATOM 694 C CA . GLU A 1 91 ? -13.719 -1.817 15.009 1.00 88.88 91 GLU A CA 1
ATOM 695 C C . GLU A 1 91 ? -14.181 -0.423 15.468 1.00 88.88 91 GLU A C 1
ATOM 697 O O . GLU A 1 91 ? -14.277 -0.156 16.666 1.00 88.88 91 GLU A O 1
ATOM 702 N N . ALA A 1 92 ? -14.560 0.454 14.535 1.00 88.81 92 ALA A N 1
ATOM 703 C CA . ALA A 1 92 ? -15.089 1.780 14.835 1.00 88.81 92 ALA A CA 1
ATOM 704 C C . ALA A 1 92 ? -16.419 1.711 15.602 1.00 88.81 92 ALA A C 1
ATOM 706 O O . ALA A 1 92 ? -16.618 2.456 16.564 1.00 88.81 92 ALA A O 1
ATOM 707 N N . ARG A 1 93 ? -17.327 0.801 15.218 1.00 90.25 93 ARG A N 1
ATOM 708 C CA . ARG A 1 93 ? -18.580 0.557 15.955 1.00 90.25 93 ARG A CA 1
ATOM 709 C C . ARG A 1 93 ? -18.313 0.026 17.363 1.00 90.25 93 ARG A C 1
ATOM 711 O O . ARG A 1 93 ? -18.948 0.503 18.301 1.00 90.25 93 ARG A O 1
ATOM 718 N N . ALA A 1 94 ? -17.370 -0.902 17.523 1.00 87.44 94 ALA A N 1
ATOM 719 C CA . ALA A 1 94 ? -16.982 -1.437 18.826 1.00 87.44 94 ALA A CA 1
ATOM 720 C C . ALA A 1 94 ? -16.432 -0.332 19.740 1.00 87.44 94 ALA A C 1
ATOM 722 O O . ALA A 1 94 ? -16.935 -0.159 20.847 1.00 87.44 94 ALA A O 1
ATOM 723 N N . ARG A 1 95 ? -15.509 0.504 19.241 1.00 84.56 95 ARG A N 1
ATOM 724 C CA . ARG A 1 95 ? -14.964 1.654 19.989 1.00 84.56 95 ARG A CA 1
ATOM 725 C C . ARG A 1 95 ? -16.053 2.631 20.432 1.00 84.56 95 ARG A C 1
ATOM 727 O O . ARG A 1 95 ? -16.055 3.060 21.581 1.00 84.56 95 ARG A O 1
ATOM 734 N N . ARG A 1 96 ? -17.010 2.947 19.548 1.00 84.06 96 ARG A N 1
ATOM 735 C CA . ARG A 1 96 ? -18.159 3.814 19.877 1.00 84.06 96 ARG A CA 1
ATOM 736 C C . ARG A 1 96 ? -19.089 3.197 20.923 1.00 84.06 96 ARG A C 1
ATOM 738 O O . ARG A 1 96 ? -19.689 3.928 21.706 1.00 84.06 96 ARG A O 1
ATOM 745 N N . LYS A 1 97 ? -19.250 1.870 20.931 1.00 80.50 97 LYS A N 1
ATOM 746 C CA . LYS A 1 97 ? -20.040 1.171 21.953 1.00 80.50 97 LYS A CA 1
ATOM 747 C C . LYS A 1 97 ? -19.349 1.258 23.312 1.00 80.50 97 LYS A C 1
ATOM 749 O O . LYS A 1 97 ? -19.998 1.645 24.277 1.00 80.50 97 LYS A O 1
ATOM 754 N N . THR A 1 98 ? -18.048 0.981 23.366 1.00 75.31 98 THR A N 1
ATOM 755 C CA . THR A 1 98 ? -17.253 1.087 24.596 1.00 75.31 98 THR A CA 1
ATOM 756 C C . THR A 1 98 ? -17.252 2.513 25.139 1.00 75.31 98 THR A C 1
ATOM 758 O O . THR A 1 98 ? -17.538 2.705 26.314 1.00 75.31 98 THR A O 1
ATOM 761 N N . SER A 1 99 ? -17.044 3.530 24.295 1.00 72.19 99 SER A N 1
ATOM 762 C CA . SER A 1 99 ? -17.049 4.927 24.751 1.00 72.19 99 SER A CA 1
ATOM 763 C C . SER A 1 99 ? -18.407 5.368 25.308 1.00 72.19 99 SER A C 1
ATOM 765 O O . SER A 1 99 ? -18.457 6.097 26.294 1.00 72.19 99 SER A O 1
ATOM 767 N N . ARG A 1 100 ? -19.518 4.897 24.722 1.00 69.25 100 ARG A N 1
ATOM 768 C CA . ARG A 1 100 ? -20.871 5.132 25.255 1.00 69.25 100 ARG A CA 1
ATOM 769 C C . ARG A 1 100 ? -21.113 4.415 26.580 1.00 69.25 100 ARG A C 1
ATOM 771 O O . ARG A 1 100 ? -21.765 4.987 27.444 1.00 69.25 100 ARG A O 1
ATOM 778 N N . GLN A 1 101 ? -20.594 3.199 26.746 1.00 66.31 101 GLN A N 1
ATOM 779 C CA . GLN A 1 101 ? -20.677 2.474 28.015 1.00 66.31 101 GLN A CA 1
ATOM 780 C C . GLN A 1 101 ? -19.910 3.215 29.112 1.00 66.31 101 GLN A C 1
ATOM 782 O O . GLN A 1 101 ? -20.492 3.504 30.146 1.00 66.31 101 GLN A O 1
ATOM 787 N N . THR A 1 102 ? -18.668 3.633 28.853 1.00 64.31 102 THR A N 1
ATOM 788 C CA . THR A 1 102 ? -17.878 4.424 29.809 1.00 64.31 102 THR A CA 1
ATOM 789 C C . THR A 1 102 ? -18.554 5.752 30.163 1.00 64.31 102 THR A C 1
ATOM 791 O O . THR A 1 102 ? -18.632 6.099 31.336 1.00 64.31 102 THR A O 1
ATOM 794 N N . ALA A 1 103 ? -19.099 6.478 29.179 1.00 62.88 103 ALA A N 1
ATOM 795 C CA . ALA A 1 103 ? -19.818 7.730 29.431 1.00 62.88 103 ALA A CA 1
ATOM 796 C C . ALA A 1 103 ? -21.103 7.523 30.256 1.00 62.88 103 ALA A C 1
ATOM 798 O O . ALA A 1 103 ? -21.390 8.320 31.145 1.00 62.88 103 ALA A O 1
ATOM 799 N N . GLY A 1 104 ? -21.852 6.445 30.001 1.00 61.59 104 GLY A N 1
ATOM 800 C CA . GLY A 1 104 ? -23.031 6.081 30.793 1.00 61.59 104 GLY A CA 1
ATOM 801 C C . GLY A 1 104 ? -22.684 5.694 32.233 1.00 61.59 104 GLY A C 1
ATOM 802 O O . GLY A 1 104 ? -23.368 6.121 33.157 1.00 61.59 104 GLY A O 1
ATOM 803 N N . THR A 1 105 ? -21.581 4.966 32.437 1.00 61.69 105 THR A N 1
ATOM 804 C CA . THR A 1 105 ? -21.087 4.602 33.775 1.00 61.69 105 THR A CA 1
ATOM 805 C C . THR A 1 105 ? -20.650 5.829 34.582 1.00 61.69 105 THR A C 1
ATOM 807 O O . THR A 1 105 ? -20.981 5.925 35.760 1.00 61.69 105 THR A O 1
ATOM 810 N N . ILE A 1 106 ? -19.973 6.801 33.956 1.00 60.19 106 ILE A N 1
ATOM 811 C CA . ILE A 1 106 ? -19.596 8.066 34.616 1.00 60.19 106 ILE A CA 1
ATOM 812 C C . ILE A 1 106 ? -20.842 8.899 34.956 1.00 60.19 106 ILE A C 1
ATOM 814 O O . ILE A 1 106 ? -20.922 9.472 36.040 1.00 60.19 106 ILE A O 1
ATOM 818 N N . ALA A 1 107 ? -21.837 8.941 34.063 1.00 59.03 107 ALA A N 1
ATOM 819 C CA . ALA A 1 107 ? -23.084 9.663 34.311 1.00 59.03 107 ALA A CA 1
ATOM 820 C C . ALA A 1 107 ? -23.898 9.062 35.476 1.00 59.03 107 ALA A C 1
ATOM 822 O O . ALA A 1 107 ? -24.431 9.822 36.278 1.00 59.03 107 ALA A O 1
ATOM 823 N N . GLN A 1 108 ? -23.941 7.729 35.612 1.00 56.00 108 GLN A N 1
ATOM 824 C CA . GLN A 1 108 ? -24.595 7.056 36.746 1.00 56.00 108 GLN A CA 1
ATOM 825 C C . GLN A 1 108 ? -23.872 7.300 38.082 1.00 56.00 108 GLN A C 1
ATOM 827 O O . GLN A 1 108 ? -24.515 7.593 39.085 1.00 56.00 108 GLN A O 1
ATOM 832 N N . GLN A 1 109 ? -22.536 7.291 38.109 1.00 56.47 109 GLN A N 1
ATOM 833 C CA . GLN A 1 109 ? -21.786 7.581 39.343 1.00 56.47 109 GLN A CA 1
ATOM 834 C C . GLN A 1 109 ? -21.966 9.034 39.828 1.00 56.47 109 GLN A C 1
ATOM 836 O O . GLN A 1 109 ? -21.940 9.306 41.032 1.00 56.47 109 GLN A O 1
ATOM 841 N N . GLY A 1 110 ? -22.183 9.977 38.905 1.00 54.75 110 GLY A N 1
ATOM 842 C CA . GLY A 1 110 ? -22.473 11.375 39.234 1.00 54.75 110 GLY A CA 1
ATOM 843 C C . GLY A 1 110 ? -23.883 11.604 39.788 1.00 54.75 110 GLY A C 1
ATOM 844 O O . GLY A 1 110 ? -24.087 12.543 40.555 1.00 54.75 110 GLY A O 1
ATOM 845 N N . THR A 1 111 ? -24.855 10.753 39.441 1.00 55.44 111 THR A N 1
ATOM 846 C CA . THR A 1 111 ? -26.207 10.815 40.021 1.00 55.44 111 THR A CA 1
ATOM 847 C C . THR A 1 111 ? -26.279 10.150 41.393 1.00 55.44 111 THR A C 1
ATOM 849 O O . THR A 1 111 ? -26.944 10.674 42.287 1.00 55.44 111 THR A O 1
ATOM 852 N N . ASP A 1 112 ? -25.543 9.057 41.602 1.00 55.59 112 ASP A N 1
ATOM 853 C CA . ASP A 1 112 ? -25.610 8.297 42.856 1.00 55.59 112 ASP A CA 1
ATOM 854 C C . ASP A 1 112 ? -24.946 9.055 44.022 1.00 55.59 112 ASP A C 1
ATOM 856 O O . ASP A 1 112 ? -25.457 9.065 45.140 1.00 55.59 112 ASP A O 1
ATOM 860 N N . THR A 1 113 ? -23.877 9.812 43.753 1.00 55.34 113 THR A N 1
ATOM 861 C CA . THR A 1 113 ? -23.171 10.620 44.770 1.00 55.34 113 THR A CA 1
ATOM 862 C C . THR A 1 113 ? -23.923 11.872 45.236 1.00 55.34 113 THR A C 1
ATOM 864 O O . THR A 1 113 ? -23.575 12.439 46.273 1.00 55.34 113 THR A O 1
ATOM 867 N N . ASN A 1 114 ? -24.964 12.311 44.519 1.00 51.12 114 ASN A N 1
ATOM 868 C CA . ASN A 1 114 ? -25.699 13.541 44.839 1.00 51.12 114 ASN A CA 1
ATOM 869 C C . ASN A 1 114 ? -26.985 13.302 45.657 1.00 51.12 114 ASN A C 1
ATOM 871 O O . ASN A 1 114 ? -27.663 14.255 46.036 1.00 51.12 114 ASN A O 1
ATOM 875 N N . THR A 1 115 ? -27.328 12.043 45.955 1.00 53.66 115 THR A N 1
ATOM 876 C CA . THR A 1 115 ? -28.583 11.697 46.655 1.00 53.66 115 THR A CA 1
ATOM 877 C C . THR A 1 115 ? -28.392 11.515 48.174 1.00 53.66 115 THR A C 1
ATOM 879 O O . THR A 1 115 ? -29.365 11.522 48.921 1.00 53.66 115 THR A O 1
ATOM 882 N N . GLU A 1 116 ? -27.151 11.444 48.675 1.00 52.00 116 GLU A N 1
ATOM 883 C CA . GLU A 1 116 ? -26.853 11.147 50.093 1.00 52.00 116 GLU A CA 1
ATOM 884 C C . GLU A 1 116 ? -26.565 12.366 50.997 1.00 52.00 116 GLU A C 1
ATOM 886 O O . GLU A 1 116 ? -26.306 12.197 52.187 1.00 52.00 116 GLU A O 1
ATOM 891 N N . ARG A 1 117 ? -26.639 13.614 50.509 1.00 50.62 117 ARG A N 1
ATOM 892 C CA . ARG A 1 117 ? -26.451 14.812 51.360 1.00 50.62 117 ARG A CA 1
ATOM 893 C C . ARG A 1 117 ? -27.698 15.674 51.440 1.00 50.62 117 ARG A C 1
ATOM 895 O O . ARG A 1 117 ? -27.780 16.736 50.829 1.00 50.62 117 ARG A O 1
ATOM 902 N N . ARG A 1 118 ? -28.643 1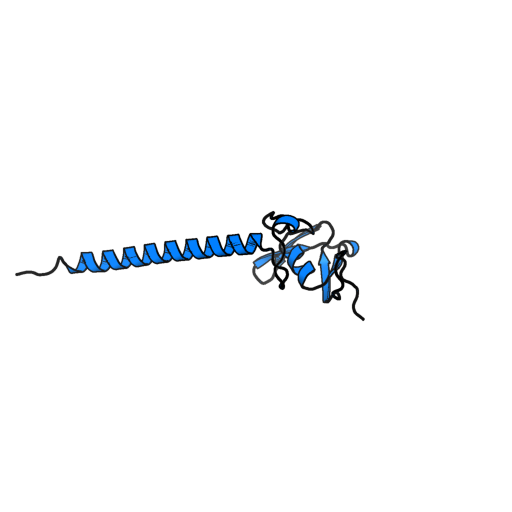5.265 52.280 1.00 50.22 118 ARG A N 1
ATOM 903 C CA . ARG A 1 118 ? -29.657 16.182 52.805 1.00 50.22 118 ARG A CA 1
ATOM 904 C C . ARG A 1 118 ? -29.772 15.976 54.319 1.00 50.22 118 ARG A C 1
ATOM 906 O O . ARG A 1 118 ? -30.476 15.062 54.735 1.00 50.22 118 ARG A O 1
ATOM 913 N N . PRO A 1 119 ? -29.031 16.741 55.141 1.00 51.06 119 PRO A N 1
ATOM 914 C CA . PRO A 1 119 ? -29.251 16.730 56.577 1.00 51.06 119 PRO A CA 1
ATOM 915 C C . PRO A 1 119 ? -30.543 17.496 56.884 1.00 51.06 119 PRO A C 1
ATOM 917 O O . PRO A 1 119 ? -30.778 18.573 56.329 1.00 51.06 119 PRO A O 1
ATOM 920 N N . SER A 1 120 ? -31.381 16.860 57.701 1.00 56.72 120 SER A N 1
ATOM 921 C CA . SER A 1 120 ? -32.620 17.380 58.286 1.00 56.72 120 SER A CA 1
ATOM 922 C C . SER A 1 120 ? -32.369 18.497 59.291 1.00 56.72 120 SER A C 1
ATOM 924 O O . SER A 1 120 ? -31.295 18.472 59.934 1.00 56.72 120 SER A O 1
#

pLDDT: mean 79.15, std 12.17, range [50.22, 94.31]

Sequence (120 aa):
MGLPCAHPDCDTPAIGWGLLGHPTNIGYNQRGTVVKWSTTYEDYVPMCRSHNGQRDGGGNWTLCPRGHARIAFGTTPSGACRGCRREWDREARARRKTSRQTAGTIAQQGTDTNTERRPS

Foldseek 3Di:
DAPAAPPPPGRDGFPDKAFQDDFPDWDADPVRDIFTHHPDPVRIDGHHPLQRVQPRQPHHPQAGNVGDGCVVQPADPSNHGNVVVVVVVVVVVVVVVVVVVVVVVVVVVVVVVVPPDDDD

Organism: NCBI:txid587635

Radius of gyration: 23.65 Å; chains: 1; bounding box: 50×30×81 Å

Secondary structure (DSSP, 8-state):
-PPBPSSTT--SBP-EEEE-S--SEEEE-TTS-EEEE-S-GGGEEEE-HHHHHHHHTT--SSB-TT--BHHHH-B-TTS-BHHHHHHHHHHHHHHHHHHHHHHHHHHHHHHHTTSS----